Protein AF-A0A9N8LNL4-F1 (afdb_monomer_lite)

Sequence (140 aa):
MDSHIDLLDGLNDAIGAVGDPEGEQFDARKQKQREDVKTKPAPNETAKGLREMKTKLGTFAEQAIGNNTTVLAALLHPQLRVDAFEKVPGVAERCRKGMQNVSEIITNLELKATAATQPEQLGPTGTEVISPLSEARRNQ

Structure (mmCIF, N/CA/C/O backbone):
data_AF-A0A9N8LNL4-F1
#
_entry.id   AF-A0A9N8LNL4-F1
#
loop_
_atom_site.group_PDB
_atom_site.id
_atom_site.type_symbol
_atom_site.label_atom_id
_atom_site.label_alt_id
_atom_site.label_comp_id
_atom_site.label_asym_id
_atom_site.label_entity_id
_atom_site.label_seq_id
_atom_site.pdbx_PDB_ins_code
_atom_site.Cartn_x
_atom_site.Cartn_y
_atom_site.Cartn_z
_atom_site.occupancy
_atom_site.B_iso_or_equiv
_atom_site.auth_seq_id
_atom_site.auth_comp_id
_atom_site.auth_asym_id
_atom_site.auth_atom_id
_atom_site.pdbx_PDB_model_num
ATOM 1 N N . MET A 1 1 ? -10.433 -9.669 -1.378 1.00 46.09 1 MET A N 1
ATOM 2 C CA . MET A 1 1 ? -9.622 -8.569 -0.802 1.00 46.09 1 MET A CA 1
ATOM 3 C C . MET A 1 1 ? -8.397 -8.315 -1.691 1.00 46.09 1 MET A C 1
ATOM 5 O O . MET A 1 1 ? -7.432 -7.708 -1.247 1.00 46.09 1 MET A O 1
ATOM 9 N N . ASP A 1 2 ? -8.465 -8.742 -2.959 1.00 50.78 2 ASP A N 1
ATOM 10 C CA . ASP A 1 2 ? -7.290 -9.099 -3.768 1.00 50.78 2 ASP A CA 1
ATOM 11 C C . ASP A 1 2 ? -7.027 -8.116 -4.914 1.00 50.78 2 ASP A C 1
ATOM 13 O O . ASP A 1 2 ? -5.957 -8.115 -5.510 1.00 50.78 2 ASP A O 1
ATOM 17 N N . SER A 1 3 ? -7.948 -7.175 -5.145 1.00 60.19 3 SER A N 1
ATOM 18 C CA . SER A 1 3 ? -7.898 -6.248 -6.281 1.00 60.19 3 SER A CA 1
ATOM 19 C C . SER A 1 3 ? -6.667 -5.340 -6.311 1.00 60.19 3 SER A C 1
ATOM 21 O O . SER A 1 3 ? -6.315 -4.839 -7.370 1.00 60.19 3 SER A O 1
ATOM 23 N N . HIS A 1 4 ? -6.027 -5.078 -5.167 1.00 58.56 4 HIS A N 1
ATOM 24 C CA . HIS A 1 4 ? -4.819 -4.246 -5.102 1.00 58.56 4 HIS A CA 1
ATOM 25 C C . HIS A 1 4 ? -3.525 -5.047 -5.278 1.00 58.56 4 HIS A C 1
ATOM 27 O O . HIS A 1 4 ? -2.524 -4.471 -5.694 1.00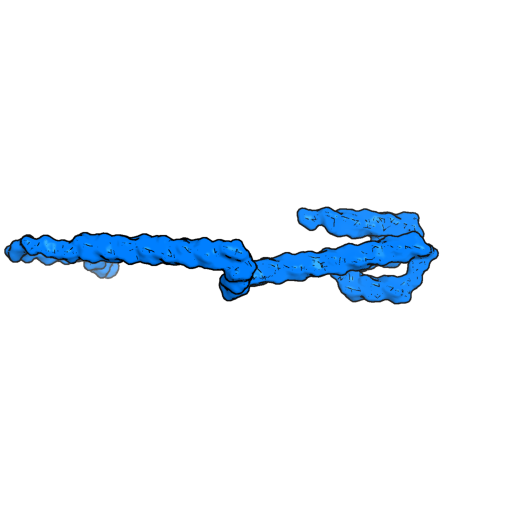 58.56 4 HIS A O 1
ATOM 33 N N . ILE A 1 5 ? -3.542 -6.346 -4.963 1.00 61.88 5 ILE A N 1
ATOM 34 C CA . ILE A 1 5 ? -2.387 -7.235 -5.139 1.00 61.88 5 ILE A CA 1
ATOM 35 C C . ILE A 1 5 ? -2.244 -7.551 -6.627 1.00 61.88 5 ILE A C 1
ATOM 37 O O . ILE A 1 5 ? -1.190 -7.286 -7.195 1.00 61.88 5 ILE A O 1
ATOM 41 N N . ASP A 1 6 ? -3.347 -7.934 -7.274 1.00 69.56 6 ASP A N 1
ATOM 42 C CA . ASP A 1 6 ? -3.385 -8.216 -8.713 1.00 69.56 6 ASP A CA 1
ATOM 43 C C . ASP A 1 6 ? -2.947 -7.002 -9.555 1.00 69.56 6 ASP A C 1
ATOM 45 O O . ASP A 1 6 ? -2.297 -7.137 -10.591 1.00 69.56 6 ASP A O 1
ATOM 49 N N . LEU A 1 7 ? -3.259 -5.785 -9.088 1.00 75.38 7 LEU A N 1
ATOM 50 C CA . LEU A 1 7 ? -2.875 -4.546 -9.768 1.00 75.38 7 LEU A CA 1
ATOM 51 C C . LEU A 1 7 ? -1.380 -4.224 -9.630 1.00 75.38 7 LEU A C 1
ATOM 53 O O . LEU A 1 7 ? -0.793 -3.638 -10.538 1.00 75.38 7 LEU A O 1
ATOM 57 N N . LEU A 1 8 ? -0.770 -4.564 -8.490 1.00 81.25 8 LEU A N 1
ATOM 58 C CA . LEU A 1 8 ? 0.669 -4.397 -8.281 1.00 81.25 8 LEU A CA 1
ATOM 59 C C . LEU A 1 8 ? 1.459 -5.421 -9.096 1.00 81.25 8 LEU A C 1
ATOM 61 O O . LEU A 1 8 ? 2.483 -5.060 -9.671 1.00 81.25 8 LEU A O 1
ATOM 65 N N . ASP A 1 9 ? 0.959 -6.650 -9.189 1.00 79.56 9 ASP A N 1
ATOM 66 C CA . ASP A 1 9 ? 1.589 -7.701 -9.984 1.00 79.56 9 ASP A CA 1
ATOM 67 C C . ASP A 1 9 ? 1.498 -7.388 -11.485 1.00 79.56 9 ASP A C 1
ATOM 69 O O . ASP A 1 9 ? 2.517 -7.415 -12.172 1.00 79.56 9 ASP A O 1
ATOM 73 N N . GLY A 1 10 ? 0.345 -6.916 -11.976 1.00 82.19 10 GLY A N 1
ATOM 74 C CA . GLY A 1 10 ? 0.221 -6.441 -13.361 1.00 82.19 10 GLY A CA 1
ATOM 75 C C . GLY A 1 10 ? 1.110 -5.231 -13.689 1.00 82.19 10 GLY A C 1
ATOM 76 O O . GLY A 1 10 ? 1.545 -5.062 -14.830 1.00 82.19 10 GLY A O 1
ATOM 77 N N . LEU A 1 11 ? 1.431 -4.392 -12.696 1.00 87.12 11 LEU A N 1
ATOM 78 C CA . LEU A 1 11 ? 2.409 -3.315 -12.869 1.00 87.12 11 LEU A CA 1
ATOM 79 C C . LEU A 1 11 ? 3.846 -3.835 -12.943 1.00 87.12 11 LEU A C 1
ATOM 81 O O . LEU A 1 11 ? 4.647 -3.212 -13.632 1.00 87.12 11 LEU A O 1
ATOM 85 N N . ASN A 1 12 ? 4.186 -4.949 -12.289 1.00 87.88 12 ASN A N 1
ATOM 86 C CA . ASN A 1 12 ? 5.512 -5.557 -12.433 1.00 87.88 12 ASN A CA 1
ATOM 87 C C . ASN A 1 12 ? 5.738 -5.975 -13.887 1.00 87.88 12 ASN A C 1
ATOM 89 O O . ASN A 1 12 ? 6.718 -5.545 -14.492 1.00 87.88 12 ASN A O 1
ATOM 93 N N . ASP A 1 13 ? 4.777 -6.697 -14.465 1.00 88.00 13 ASP A N 1
ATOM 94 C CA . ASP A 1 13 ? 4.840 -7.164 -15.852 1.00 88.00 13 ASP A CA 1
ATOM 95 C C . ASP A 1 13 ? 4.946 -5.991 -16.838 1.00 88.00 13 ASP A C 1
ATOM 97 O O . ASP A 1 13 ? 5.778 -5.995 -17.748 1.00 88.00 13 ASP A O 1
ATOM 101 N N . ALA A 1 14 ? 4.143 -4.940 -16.632 1.00 87.19 14 ALA A N 1
ATOM 102 C CA . ALA A 1 14 ? 4.180 -3.740 -17.465 1.00 87.19 14 ALA A CA 1
ATOM 103 C C . ALA A 1 14 ? 5.524 -2.997 -17.369 1.00 87.19 14 ALA A C 1
ATOM 105 O O . ALA A 1 14 ? 6.013 -2.479 -18.374 1.00 87.19 14 ALA A O 1
ATOM 106 N N . ILE A 1 15 ? 6.128 -2.941 -16.178 1.00 90.19 15 ILE A N 1
ATOM 107 C CA . ILE A 1 15 ? 7.429 -2.301 -15.959 1.00 90.19 15 ILE A CA 1
ATOM 108 C C . ILE A 1 15 ? 8.562 -3.132 -16.587 1.00 90.19 15 ILE A C 1
ATOM 110 O O . ILE A 1 15 ? 9.425 -2.578 -17.272 1.00 90.19 15 ILE A O 1
ATOM 114 N N . GLY A 1 16 ? 8.522 -4.458 -16.441 1.00 89.31 16 GLY A N 1
ATOM 115 C CA . GLY A 1 16 ? 9.460 -5.366 -17.105 1.00 89.31 16 GLY A CA 1
ATOM 116 C C . GLY A 1 16 ? 9.396 -5.235 -18.630 1.00 89.31 16 GLY A C 1
ATOM 117 O O . GLY A 1 16 ? 10.424 -5.097 -19.296 1.00 89.31 16 GLY A O 1
ATOM 118 N N . ALA A 1 17 ? 8.184 -5.149 -19.192 1.00 92.00 17 ALA A N 1
ATOM 119 C CA . ALA A 1 17 ? 7.960 -5.001 -20.631 1.00 92.00 17 ALA A CA 1
ATOM 120 C C . ALA A 1 17 ? 8.520 -3.694 -21.226 1.00 92.00 17 ALA A C 1
ATOM 122 O O . ALA A 1 17 ? 8.875 -3.664 -22.404 1.00 92.00 17 ALA A O 1
ATOM 123 N N . VAL A 1 18 ? 8.638 -2.621 -20.432 1.00 91.38 18 VAL A N 1
ATOM 124 C CA . VAL A 1 18 ? 9.259 -1.352 -20.868 1.00 91.38 18 VAL A CA 1
ATOM 125 C C . VAL A 1 18 ? 10.765 -1.282 -20.587 1.00 91.38 18 VAL A C 1
ATOM 127 O O . VAL A 1 18 ? 11.366 -0.211 -20.717 1.00 91.38 18 VAL A O 1
ATOM 130 N N . GLY A 1 19 ? 11.379 -2.417 -20.236 1.00 89.88 19 GLY A N 1
ATOM 131 C CA . GLY A 1 19 ? 12.824 -2.559 -20.080 1.00 89.88 19 GLY A CA 1
ATOM 132 C C . GLY A 1 19 ? 13.353 -2.038 -18.750 1.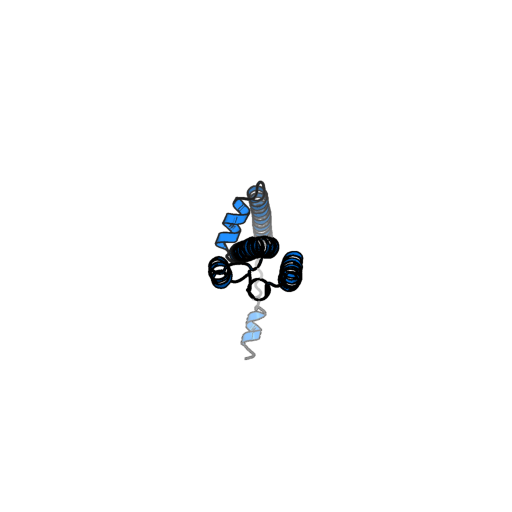00 89.88 19 GLY A C 1
ATOM 133 O O . GLY A 1 19 ? 14.467 -1.517 -18.706 1.00 89.88 19 GLY A O 1
ATOM 134 N N . ASP A 1 20 ? 12.571 -2.159 -17.676 1.00 90.69 20 ASP A N 1
ATOM 135 C CA . ASP A 1 20 ? 12.935 -1.671 -16.349 1.00 90.69 20 ASP A CA 1
ATOM 136 C C . ASP A 1 20 ? 12.963 -2.776 -15.266 1.00 90.69 20 ASP A C 1
ATOM 138 O O . ASP A 1 20 ? 12.069 -2.861 -14.421 1.00 90.69 20 ASP A O 1
ATOM 142 N N . PRO A 1 21 ? 14.029 -3.599 -15.218 1.00 89.38 21 PRO A N 1
ATOM 143 C CA . PRO A 1 21 ? 14.135 -4.702 -14.260 1.00 89.38 21 PRO A CA 1
ATOM 144 C C . PRO A 1 21 ? 14.148 -4.245 -12.796 1.00 89.38 21 PRO A C 1
ATOM 146 O O . PRO A 1 21 ? 13.645 -4.933 -11.913 1.00 89.38 21 PRO A O 1
ATOM 149 N N . GLU A 1 22 ? 14.719 -3.072 -12.510 1.00 87.38 22 GLU A N 1
ATOM 150 C CA . GLU A 1 22 ? 14.750 -2.543 -11.143 1.00 87.38 22 GLU A CA 1
ATOM 151 C C . GLU A 1 22 ? 13.364 -2.086 -10.679 1.00 87.38 22 GLU A C 1
ATOM 153 O O . GLU A 1 22 ? 12.999 -2.286 -9.519 1.00 87.38 22 GLU A O 1
ATOM 158 N N . GLY A 1 23 ? 12.590 -1.482 -11.585 1.00 86.44 23 GLY A N 1
ATOM 159 C CA . GLY A 1 23 ? 11.208 -1.088 -11.349 1.00 86.44 23 GLY A CA 1
ATOM 160 C C . GLY A 1 23 ? 10.263 -2.289 -11.220 1.00 86.44 23 GLY A C 1
ATOM 161 O O . GLY A 1 23 ? 9.328 -2.257 -10.422 1.00 86.44 23 GLY A O 1
ATOM 162 N N . GLU A 1 24 ? 10.515 -3.359 -11.968 1.00 90.31 24 GLU A N 1
ATOM 163 C CA . GLU A 1 24 ? 9.770 -4.619 -11.906 1.00 90.31 24 GLU A CA 1
ATOM 164 C C . GLU A 1 24 ? 9.977 -5.314 -10.554 1.00 90.31 24 GLU A C 1
ATOM 166 O O . GLU A 1 24 ? 9.014 -5.680 -9.882 1.00 90.31 24 GLU A O 1
ATOM 171 N N . GLN A 1 25 ? 11.230 -5.424 -10.109 1.00 87.69 25 GLN A N 1
ATOM 172 C CA . GLN A 1 25 ? 11.603 -6.275 -8.977 1.00 87.69 25 GLN A CA 1
ATOM 173 C C . GLN A 1 25 ? 11.373 -5.652 -7.598 1.00 87.69 25 GLN A C 1
ATOM 175 O O . GLN A 1 25 ? 11.319 -6.385 -6.608 1.00 87.69 25 GLN A O 1
ATOM 180 N N . PHE A 1 26 ? 11.260 -4.323 -7.484 1.00 88.81 26 PHE A N 1
ATOM 181 C CA . PHE A 1 26 ? 11.080 -3.724 -6.160 1.00 88.81 26 PHE A CA 1
ATOM 182 C C . PHE A 1 26 ? 9.676 -4.002 -5.604 1.00 88.81 26 PHE A C 1
ATOM 184 O O . PHE A 1 26 ? 8.660 -3.848 -6.279 1.00 88.81 26 PHE A O 1
ATOM 191 N N . ASP A 1 27 ? 9.605 -4.372 -4.334 1.00 86.75 27 ASP A N 1
ATOM 192 C CA . ASP A 1 27 ? 8.365 -4.611 -3.610 1.00 86.75 27 ASP A CA 1
ATOM 193 C C . ASP A 1 27 ? 7.796 -3.285 -3.100 1.00 86.75 27 ASP A C 1
ATOM 195 O O . ASP A 1 27 ? 8.251 -2.716 -2.102 1.00 86.75 27 ASP A O 1
ATOM 199 N N . ALA A 1 28 ? 6.754 -2.801 -3.774 1.00 84.62 28 ALA A N 1
ATOM 200 C CA . ALA A 1 28 ? 6.088 -1.554 -3.421 1.00 84.62 28 ALA A CA 1
ATOM 201 C C . ALA A 1 28 ? 5.415 -1.589 -2.041 1.00 84.62 28 ALA A C 1
ATOM 203 O O . ALA A 1 28 ? 5.095 -0.533 -1.497 1.00 84.62 28 ALA A O 1
ATOM 204 N N . ARG A 1 29 ? 5.219 -2.762 -1.428 1.00 80.19 29 ARG A N 1
ATOM 205 C CA . ARG A 1 29 ? 4.679 -2.864 -0.063 1.00 80.19 29 ARG A CA 1
ATOM 206 C C . ARG A 1 29 ? 5.716 -2.509 1.000 1.00 80.19 29 ARG A C 1
ATOM 208 O O . ARG A 1 29 ? 5.346 -2.183 2.122 1.00 80.19 29 ARG A O 1
ATOM 215 N N . LYS A 1 30 ? 7.007 -2.528 0.660 1.00 85.50 30 LYS A N 1
ATOM 216 C CA . LYS A 1 30 ? 8.096 -2.225 1.593 1.00 85.50 30 LYS A CA 1
ATOM 217 C C . LYS A 1 30 ? 8.542 -0.779 1.436 1.00 85.50 30 LYS A C 1
ATOM 219 O O . LYS A 1 30 ? 9.113 -0.413 0.411 1.00 85.50 30 LYS A O 1
ATOM 224 N N . GLN A 1 31 ? 8.362 0.024 2.487 1.00 84.81 31 GLN A N 1
ATOM 225 C CA . GLN A 1 31 ? 8.773 1.432 2.497 1.00 84.81 31 GLN A CA 1
ATOM 226 C C . GLN A 1 31 ? 10.219 1.632 2.045 1.00 84.81 31 GLN A C 1
ATOM 228 O O . GLN A 1 31 ? 10.467 2.433 1.149 1.00 84.81 31 GLN A O 1
ATOM 233 N N . LYS A 1 32 ? 11.148 0.849 2.599 1.00 87.38 32 LYS A N 1
ATOM 234 C CA . LYS A 1 32 ? 12.568 0.940 2.255 1.00 87.38 32 LYS A CA 1
ATOM 235 C C . LYS A 1 32 ? 12.821 0.751 0.755 1.00 87.38 32 LYS A C 1
ATOM 237 O O . LYS A 1 32 ? 13.521 1.548 0.152 1.00 87.38 32 LYS A O 1
ATOM 242 N N . GLN A 1 33 ? 12.179 -0.233 0.124 1.00 87.62 33 GLN A N 1
ATOM 243 C CA . GLN A 1 33 ? 12.371 -0.482 -1.309 1.00 87.62 33 GLN A CA 1
ATOM 244 C C . GLN A 1 33 ? 11.752 0.616 -2.188 1.00 87.62 33 GLN A C 1
ATOM 246 O O . GLN A 1 33 ? 12.307 0.948 -3.233 1.00 87.62 33 GLN A O 1
ATOM 251 N N . ARG A 1 34 ? 10.642 1.231 -1.749 1.00 88.25 34 ARG A N 1
ATOM 252 C CA . ARG A 1 34 ? 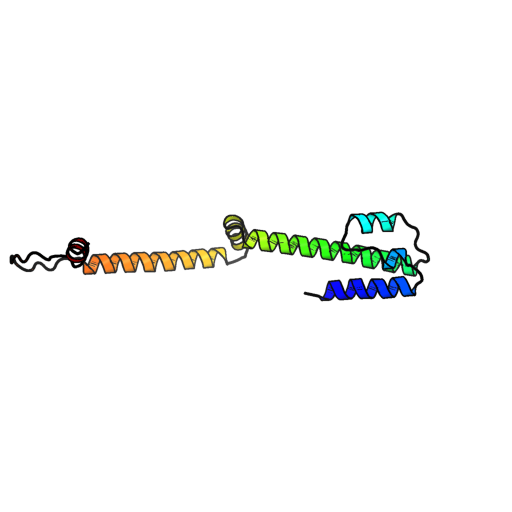10.080 2.422 -2.409 1.00 88.25 34 ARG A CA 1
ATOM 253 C C . ARG A 1 34 ? 11.009 3.634 -2.320 1.00 88.25 34 ARG A C 1
ATOM 255 O O . ARG A 1 34 ? 11.019 4.457 -3.229 1.00 88.25 34 ARG A O 1
ATOM 262 N N . GLU A 1 35 ? 11.732 3.792 -1.219 1.00 87.88 35 GLU A N 1
ATOM 263 C CA . GLU A 1 35 ? 12.716 4.868 -1.060 1.00 87.88 35 GLU A CA 1
ATOM 264 C C . GLU A 1 35 ? 13.962 4.594 -1.902 1.00 87.88 35 GLU A C 1
ATOM 266 O O . GLU A 1 35 ? 14.388 5.469 -2.653 1.00 87.88 35 GLU A O 1
ATOM 271 N N . ASP A 1 36 ? 14.462 3.358 -1.875 1.00 87.06 36 ASP A N 1
ATOM 272 C CA . ASP A 1 36 ? 15.629 2.936 -2.646 1.00 87.06 36 ASP A CA 1
ATOM 273 C C . ASP A 1 36 ? 15.404 3.143 -4.157 1.00 87.06 36 ASP A C 1
ATOM 275 O O . ASP A 1 36 ? 16.248 3.736 -4.831 1.00 87.06 36 ASP A O 1
ATOM 279 N N . VAL A 1 37 ? 14.245 2.741 -4.703 1.00 86.00 37 VAL A N 1
ATOM 280 C CA . VAL A 1 37 ? 13.967 2.854 -6.150 1.00 86.00 37 VAL A CA 1
ATOM 281 C C . VAL A 1 37 ? 13.832 4.303 -6.635 1.00 86.00 37 VAL A C 1
ATOM 283 O O . VAL A 1 37 ? 14.151 4.589 -7.787 1.00 86.00 37 VAL A O 1
ATOM 286 N N . LYS A 1 38 ? 13.420 5.244 -5.771 1.00 83.25 38 LYS A N 1
ATOM 287 C CA . LYS A 1 38 ? 13.344 6.679 -6.116 1.00 83.25 38 LYS A CA 1
ATOM 288 C C . LYS A 1 38 ? 14.715 7.299 -6.362 1.00 83.25 38 LYS A C 1
ATOM 290 O O . LYS A 1 38 ? 14.807 8.301 -7.064 1.00 83.25 38 LYS A O 1
ATOM 295 N N . THR A 1 39 ? 15.764 6.733 -5.769 1.00 86.44 39 THR A N 1
ATOM 296 C CA . THR A 1 39 ? 17.138 7.220 -5.955 1.00 86.44 39 THR A CA 1
ATOM 297 C C . THR A 1 39 ? 17.755 6.740 -7.267 1.00 86.44 39 THR A C 1
ATOM 299 O O . THR A 1 39 ? 18.774 7.276 -7.701 1.00 86.44 39 THR A O 1
ATOM 302 N N . LYS A 1 40 ? 17.133 5.751 -7.919 1.00 87.12 40 LYS A N 1
ATOM 303 C CA . LYS A 1 40 ? 17.638 5.150 -9.147 1.00 87.12 40 LYS A CA 1
ATOM 304 C C . LYS A 1 40 ? 16.990 5.782 -10.379 1.00 87.12 40 LYS A C 1
ATOM 306 O O . LYS A 1 40 ? 15.762 5.898 -10.426 1.00 87.12 40 LYS A O 1
ATOM 311 N N . PRO A 1 41 ? 17.772 6.147 -11.408 1.00 86.44 41 PRO A N 1
ATOM 312 C CA . PRO A 1 41 ? 17.209 6.642 -12.656 1.00 86.44 41 PRO A CA 1
ATOM 313 C C . PRO A 1 41 ? 16.350 5.556 -13.320 1.00 86.44 41 PRO A C 1
ATOM 315 O O . PRO A 1 41 ? 16.663 4.366 -13.257 1.00 86.44 41 PRO A O 1
ATOM 318 N N . ALA A 1 42 ? 15.237 5.963 -13.926 1.00 90.19 42 ALA A N 1
ATOM 319 C CA . ALA A 1 42 ? 14.422 5.081 -14.753 1.00 90.19 42 ALA A CA 1
ATOM 320 C C . ALA A 1 42 ? 14.974 5.062 -16.190 1.00 90.19 42 ALA A C 1
ATOM 322 O O . ALA A 1 42 ? 15.483 6.087 -16.651 1.00 90.19 42 ALA A O 1
ATOM 323 N N . PRO A 1 43 ? 14.860 3.939 -16.917 1.00 90.19 43 PRO A N 1
ATOM 324 C CA . PRO A 1 43 ? 15.403 3.821 -18.273 1.00 90.19 43 PRO A CA 1
ATOM 325 C C . PRO A 1 43 ? 14.661 4.685 -19.305 1.00 90.19 43 PRO A C 1
ATOM 327 O O . PRO A 1 43 ? 15.222 5.014 -20.347 1.00 90.19 43 PRO A O 1
ATOM 330 N N . ASN A 1 44 ? 13.405 5.054 -19.039 1.00 91.56 44 ASN A N 1
ATOM 331 C CA . ASN A 1 44 ? 12.603 5.947 -19.873 1.00 91.56 44 ASN A CA 1
ATOM 332 C C . ASN A 1 44 ? 11.459 6.588 -19.056 1.00 91.56 44 ASN A C 1
ATOM 334 O O . ASN A 1 44 ? 11.172 6.172 -17.931 1.00 91.56 44 ASN A O 1
ATOM 338 N N . GLU A 1 45 ? 10.795 7.603 -19.621 1.00 90.44 45 GLU A N 1
ATOM 339 C CA . GLU A 1 45 ? 9.694 8.315 -18.946 1.00 90.44 45 GLU A CA 1
ATOM 340 C C . GLU A 1 45 ? 8.472 7.416 -18.688 1.00 90.44 45 GLU A C 1
ATOM 342 O O . GLU A 1 45 ? 7.792 7.579 -17.676 1.00 90.44 45 GLU A O 1
ATOM 347 N N . THR A 1 46 ? 8.217 6.419 -19.542 1.00 87.12 46 THR A N 1
ATOM 348 C CA . THR A 1 46 ? 7.131 5.448 -19.329 1.00 87.12 46 THR A CA 1
ATOM 349 C C . THR A 1 46 ? 7.405 4.582 -18.098 1.00 87.12 46 THR A C 1
ATOM 351 O O . THR A 1 46 ? 6.553 4.465 -17.220 1.00 87.12 46 THR A O 1
ATOM 354 N N . ALA A 1 47 ? 8.618 4.038 -17.985 1.00 89.25 47 ALA A N 1
ATOM 355 C CA . ALA A 1 47 ? 9.089 3.273 -16.837 1.00 89.25 47 ALA A CA 1
ATOM 356 C C . ALA A 1 47 ? 9.042 4.112 -15.556 1.00 89.25 47 ALA A C 1
ATOM 358 O O . ALA A 1 47 ? 8.555 3.651 -14.527 1.00 89.25 47 ALA A O 1
ATOM 359 N N . LYS A 1 48 ? 9.446 5.385 -15.628 1.00 90.38 48 LYS A N 1
ATOM 360 C CA . LYS A 1 48 ? 9.326 6.332 -14.514 1.00 90.38 48 LYS A CA 1
ATOM 361 C C . LYS A 1 48 ? 7.874 6.501 -14.056 1.00 90.38 48 LYS A C 1
ATOM 363 O O . LYS A 1 48 ? 7.594 6.359 -12.867 1.00 90.38 48 LYS A O 1
ATOM 368 N N . GLY A 1 49 ? 6.946 6.737 -14.986 1.00 87.25 49 GLY A N 1
ATOM 369 C CA . GLY A 1 49 ? 5.520 6.864 -14.677 1.00 87.25 49 GLY A CA 1
ATOM 370 C C . GLY A 1 49 ? 4.932 5.595 -14.051 1.00 87.25 49 GLY A C 1
ATOM 371 O O . GLY A 1 49 ? 4.187 5.670 -13.072 1.00 87.25 49 GLY A O 1
ATOM 372 N N . LEU A 1 50 ? 5.311 4.419 -14.558 1.00 89.00 50 LEU A N 1
ATOM 373 C CA . LEU A 1 50 ? 4.883 3.131 -14.008 1.00 89.00 50 LEU A CA 1
ATOM 374 C C . LEU A 1 50 ? 5.477 2.866 -12.612 1.00 89.00 50 LEU A C 1
ATOM 376 O O . LEU A 1 50 ? 4.738 2.459 -11.712 1.00 89.00 50 LEU A O 1
ATOM 380 N N . ARG A 1 51 ? 6.761 3.183 -12.378 1.00 89.44 51 ARG A N 1
ATOM 381 C CA . ARG A 1 51 ? 7.387 3.142 -11.041 1.00 89.44 51 ARG A CA 1
ATOM 382 C C . ARG A 1 51 ? 6.651 4.045 -10.051 1.00 89.44 51 ARG A C 1
ATOM 384 O O . ARG A 1 51 ? 6.407 3.638 -8.914 1.00 89.44 51 ARG A O 1
ATOM 391 N N . GLU A 1 52 ? 6.277 5.257 -10.458 1.00 89.31 52 GLU A N 1
ATOM 392 C CA . GLU A 1 52 ? 5.525 6.193 -9.614 1.00 89.31 52 GLU A CA 1
ATOM 393 C C . GLU A 1 52 ? 4.126 5.667 -9.270 1.00 89.31 52 GLU A C 1
ATOM 395 O O . GLU A 1 52 ? 3.712 5.742 -8.110 1.00 89.31 52 GLU A O 1
ATOM 400 N N . MET A 1 53 ? 3.410 5.104 -10.248 1.00 86.88 53 MET A N 1
ATOM 401 C CA . MET A 1 53 ? 2.102 4.478 -10.030 1.00 86.88 53 MET A CA 1
ATOM 402 C C . MET A 1 53 ? 2.200 3.302 -9.055 1.00 86.88 53 MET A C 1
ATOM 404 O O . MET A 1 53 ? 1.484 3.274 -8.051 1.00 86.88 53 MET A O 1
ATOM 408 N N . LYS A 1 54 ? 3.147 2.389 -9.289 1.00 87.88 54 LYS A N 1
ATOM 409 C CA . LYS A 1 54 ? 3.427 1.244 -8.415 1.00 87.88 54 LYS A CA 1
ATOM 410 C C . LYS A 1 54 ? 3.786 1.690 -6.993 1.00 87.88 54 LYS A C 1
ATOM 412 O O . LYS A 1 54 ? 3.246 1.167 -6.020 1.00 87.88 54 LYS A O 1
ATOM 417 N N . THR A 1 55 ? 4.619 2.721 -6.855 1.00 88.19 55 THR A N 1
ATOM 418 C CA . THR A 1 55 ? 4.999 3.304 -5.557 1.00 88.19 55 THR A CA 1
ATOM 419 C C . THR A 1 55 ? 3.791 3.872 -4.805 1.00 88.19 55 THR A C 1
ATOM 421 O O . THR A 1 55 ? 3.628 3.583 -3.618 1.00 88.19 55 THR A O 1
ATOM 424 N N . LYS A 1 56 ? 2.930 4.653 -5.476 1.00 85.88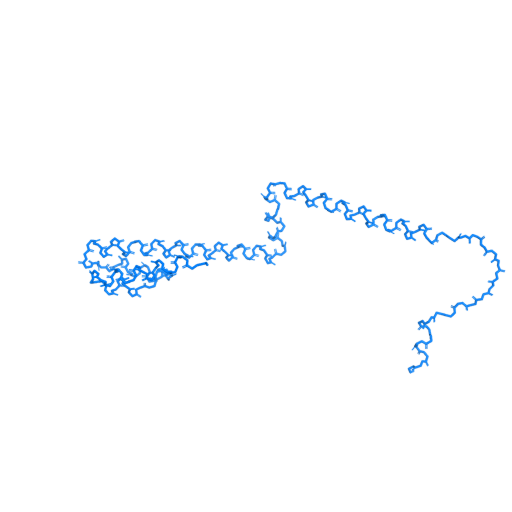 56 LYS A N 1
ATOM 425 C CA . LYS A 1 56 ? 1.719 5.239 -4.871 1.00 85.88 56 LYS A CA 1
ATOM 426 C C . LYS A 1 56 ? 0.740 4.161 -4.408 1.00 85.88 56 LYS A C 1
ATOM 428 O O . LYS A 1 56 ? 0.241 4.232 -3.288 1.00 85.88 56 LYS A O 1
ATOM 433 N N . LEU A 1 57 ? 0.505 3.144 -5.236 1.00 83.25 57 LEU A N 1
ATOM 434 C CA . LEU A 1 57 ? -0.354 2.010 -4.883 1.00 83.25 57 LEU A CA 1
ATOM 435 C C . LEU A 1 57 ? 0.190 1.226 -3.686 1.00 83.25 57 LEU A C 1
ATOM 437 O O . LEU A 1 57 ? -0.575 0.879 -2.790 1.00 83.25 57 LEU A O 1
ATOM 441 N N . GLY A 1 58 ? 1.508 1.028 -3.617 1.00 82.69 58 GLY A N 1
ATOM 442 C CA . GLY A 1 58 ? 2.163 0.431 -2.455 1.00 82.69 58 GLY A CA 1
ATOM 443 C C . GLY A 1 58 ? 1.928 1.208 -1.153 1.00 82.69 58 GLY A C 1
ATOM 444 O O . GLY A 1 58 ? 1.659 0.604 -0.117 1.00 82.69 58 GLY A O 1
ATOM 445 N N . THR A 1 59 ? 1.954 2.545 -1.201 1.00 83.25 59 THR A N 1
ATOM 446 C CA . THR A 1 59 ? 1.615 3.400 -0.048 1.00 83.25 59 THR A CA 1
ATOM 447 C C . THR A 1 59 ? 0.150 3.265 0.366 1.00 83.25 59 THR A C 1
ATOM 449 O O . THR A 1 59 ? -0.133 3.152 1.558 1.00 83.25 59 THR A O 1
ATOM 452 N N . PHE A 1 60 ? -0.784 3.232 -0.590 1.00 78.56 60 PHE A N 1
ATOM 453 C CA . PHE A 1 60 ? -2.200 3.018 -0.276 1.00 78.56 60 PHE A CA 1
ATOM 454 C C . PHE A 1 60 ? -2.456 1.637 0.332 1.00 78.56 60 PHE A C 1
ATOM 456 O O . PHE A 1 60 ? -3.225 1.529 1.285 1.00 78.56 60 PHE A O 1
ATOM 463 N N . ALA A 1 61 ? -1.788 0.593 -0.165 1.00 71.81 61 ALA A N 1
ATOM 464 C CA . ALA A 1 61 ? -1.899 -0.754 0.386 1.00 71.81 61 ALA A CA 1
ATOM 465 C C . ALA A 1 61 ? -1.413 -0.813 1.846 1.00 71.81 61 ALA A C 1
ATOM 467 O O . ALA A 1 61 ? -2.088 -1.385 2.698 1.00 71.81 61 ALA A O 1
ATOM 468 N N . GLU A 1 62 ? -0.285 -0.173 2.159 1.00 77.25 62 GLU A N 1
ATOM 469 C CA . GLU A 1 62 ? 0.237 -0.091 3.528 1.00 77.25 62 GLU A CA 1
ATOM 470 C C . GLU A 1 62 ? -0.702 0.680 4.467 1.00 77.25 62 GLU A C 1
ATOM 472 O O . GLU A 1 62 ? -0.999 0.212 5.566 1.00 77.25 62 GLU A O 1
ATOM 477 N N . GLN A 1 63 ? -1.245 1.815 4.016 1.00 77.00 63 GLN A N 1
ATOM 478 C CA . GLN A 1 63 ? -2.244 2.572 4.777 1.00 77.00 63 GLN A CA 1
ATOM 479 C C . GLN A 1 63 ? -3.529 1.766 5.004 1.00 77.00 63 GLN A C 1
ATOM 481 O O . GLN A 1 63 ? -4.081 1.791 6.101 1.00 77.00 63 GLN A O 1
ATOM 486 N N . ALA A 1 64 ? -3.996 1.019 4.001 1.00 69.38 64 ALA A N 1
ATOM 487 C CA . ALA A 1 64 ? -5.169 0.159 4.125 1.00 69.38 64 ALA A CA 1
ATOM 488 C C . ALA A 1 64 ? -4.942 -0.987 5.127 1.00 69.38 64 ALA A C 1
ATOM 490 O O . ALA A 1 64 ? -5.820 -1.268 5.943 1.00 69.38 64 ALA A O 1
ATOM 491 N N . ILE A 1 65 ? -3.756 -1.609 5.122 1.00 70.56 65 ILE A N 1
ATOM 492 C CA . ILE A 1 65 ? -3.363 -2.619 6.120 1.00 70.56 65 ILE A CA 1
ATOM 493 C C . ILE A 1 65 ? -3.311 -1.997 7.518 1.00 70.56 65 ILE A C 1
ATOM 495 O O . ILE A 1 65 ? -3.846 -2.582 8.461 1.00 70.56 65 ILE A O 1
ATOM 499 N N . GLY A 1 66 ? -2.716 -0.809 7.654 1.00 68.44 66 GLY A N 1
ATOM 500 C CA . GLY A 1 66 ? -2.680 -0.060 8.909 1.00 68.44 66 GLY A CA 1
ATOM 501 C C . GLY A 1 66 ? -4.085 0.217 9.439 1.00 68.44 66 GLY A C 1
ATOM 502 O O . GLY A 1 66 ? -4.399 -0.155 10.564 1.00 68.44 66 GLY A O 1
ATOM 503 N N . ASN A 1 67 ? -4.968 0.753 8.596 1.00 66.25 67 ASN A N 1
ATOM 504 C CA . ASN A 1 67 ? -6.358 1.031 8.951 1.00 66.25 67 ASN A CA 1
ATOM 505 C C . ASN A 1 67 ? -7.118 -0.238 9.352 1.00 66.25 67 ASN A C 1
ATOM 507 O O . ASN A 1 67 ? -7.804 -0.236 10.371 1.00 66.25 67 ASN A O 1
ATOM 511 N N . ASN A 1 68 ? -6.961 -1.341 8.615 1.00 62.56 68 ASN A N 1
ATOM 512 C CA . ASN A 1 68 ? -7.566 -2.623 8.982 1.00 62.56 68 ASN A CA 1
ATOM 513 C C . ASN A 1 68 ? -7.023 -3.146 10.313 1.00 62.56 68 ASN A C 1
ATOM 515 O O . ASN A 1 68 ? -7.791 -3.642 11.130 1.00 62.56 68 ASN A O 1
ATOM 519 N N . THR A 1 69 ? -5.723 -2.998 10.565 1.00 65.31 69 THR A N 1
ATOM 520 C CA . THR A 1 69 ? -5.092 -3.389 11.831 1.00 65.31 69 THR A CA 1
ATOM 521 C C . THR A 1 69 ? -5.611 -2.534 12.983 1.00 65.31 69 THR A C 1
ATOM 523 O O . THR A 1 69 ? -5.928 -3.068 14.040 1.00 65.31 69 THR A O 1
ATOM 526 N N . THR A 1 70 ? -5.776 -1.225 12.785 1.00 61.47 70 THR A N 1
ATOM 527 C CA . THR A 1 70 ? -6.370 -0.314 13.771 1.00 61.47 70 THR A CA 1
ATOM 528 C C . THR A 1 70 ? -7.836 -0.642 14.031 1.00 61.47 70 THR A C 1
ATOM 530 O O . THR A 1 70 ? -8.247 -0.673 15.186 1.00 61.47 70 THR A O 1
ATOM 533 N N . VAL A 1 71 ? -8.623 -0.935 12.993 1.00 60.69 71 VAL A N 1
ATOM 534 C CA . VAL A 1 71 ? -10.023 -1.362 13.133 1.00 60.69 71 VAL A CA 1
ATOM 535 C C . VAL A 1 71 ? -10.102 -2.693 13.877 1.00 60.69 71 VAL A C 1
ATOM 537 O O . VAL A 1 71 ? -10.875 -2.812 14.820 1.00 60.69 71 VAL A O 1
ATOM 540 N N . LEU A 1 72 ? -9.269 -3.675 13.530 1.00 60.38 72 LEU A N 1
ATOM 541 C CA . LEU A 1 72 ? -9.196 -4.953 14.239 1.00 60.38 72 LEU A CA 1
ATOM 542 C C . LEU A 1 72 ? -8.758 -4.767 15.696 1.00 60.38 72 LEU A C 1
ATOM 544 O O . LEU A 1 72 ? -9.377 -5.334 16.589 1.00 60.38 72 LEU A O 1
ATOM 548 N N . ALA A 1 73 ? -7.755 -3.931 15.966 1.00 57.66 73 ALA A N 1
ATOM 549 C CA . ALA A 1 73 ? -7.320 -3.606 17.322 1.00 57.66 73 ALA A CA 1
ATOM 550 C C . ALA A 1 73 ? -8.431 -2.907 18.123 1.00 57.66 73 ALA A C 1
ATOM 552 O O . ALA A 1 73 ? -8.673 -3.260 19.279 1.00 57.66 73 ALA A O 1
ATOM 553 N N . ALA A 1 74 ? -9.160 -1.979 17.499 1.00 56.69 74 ALA A N 1
ATOM 554 C CA . ALA A 1 74 ? -10.313 -1.320 18.101 1.00 56.69 74 ALA A CA 1
ATOM 555 C C . ALA A 1 74 ? -11.465 -2.299 18.368 1.00 56.69 74 ALA A C 1
ATOM 557 O O . ALA A 1 74 ? -12.128 -2.191 19.393 1.00 56.69 74 ALA A O 1
ATOM 558 N N . LEU A 1 75 ? -11.674 -3.288 17.494 1.00 56.50 75 LEU A N 1
ATOM 559 C CA . LEU A 1 75 ? -12.681 -4.337 17.657 1.00 56.50 75 LEU A CA 1
ATOM 560 C C . LEU A 1 75 ? -12.276 -5.422 18.661 1.00 56.50 75 LEU A C 1
ATOM 562 O O . LEU A 1 75 ? -13.155 -6.089 19.202 1.00 56.50 75 LEU A O 1
ATOM 566 N N . LEU A 1 76 ? -10.986 -5.627 18.926 1.00 60.22 76 LEU A N 1
ATOM 567 C CA . LEU A 1 76 ? -10.491 -6.639 19.865 1.00 60.22 76 LEU A CA 1
ATOM 568 C C . LEU A 1 76 ? -10.311 -6.085 21.285 1.00 60.22 76 LEU A C 1
ATOM 570 O O . LEU A 1 76 ? -10.497 -6.828 22.249 1.00 60.22 76 LEU A O 1
ATOM 574 N N . HIS A 1 77 ? -10.021 -4.789 21.435 1.00 59.94 77 HIS A N 1
ATOM 575 C CA . HIS A 1 77 ? -9.839 -4.166 22.744 1.00 59.94 77 HIS A CA 1
ATOM 576 C C . HIS A 1 77 ? -11.181 -3.683 23.339 1.00 59.94 77 HIS A C 1
ATOM 578 O O . HIS A 1 77 ? -11.833 -2.821 22.745 1.00 59.94 77 HIS A O 1
ATOM 584 N N . PRO A 1 78 ? -11.604 -4.170 24.527 1.00 57.12 78 PRO A N 1
ATOM 585 C CA . PRO A 1 78 ? -12.899 -3.833 25.129 1.00 57.12 78 PRO A CA 1
ATOM 586 C C . PRO A 1 78 ? -13.168 -2.330 25.244 1.00 57.12 78 PRO A C 1
ATOM 588 O O . PRO A 1 78 ? -14.268 -1.895 24.927 1.00 57.12 78 PRO A O 1
ATOM 591 N N . GLN A 1 79 ? -12.157 -1.544 25.622 1.00 58.06 79 GLN A N 1
ATOM 592 C CA . GLN A 1 79 ? -12.299 -0.097 25.791 1.00 58.06 79 GLN A CA 1
ATOM 593 C C . GLN A 1 79 ? -12.440 0.646 24.453 1.00 58.06 79 GLN A C 1
ATOM 595 O O . GLN A 1 79 ? -13.286 1.519 24.314 1.00 58.06 79 GLN A O 1
ATOM 600 N N . LEU A 1 80 ? -11.667 0.247 23.435 1.00 56.91 80 LEU A N 1
ATOM 601 C CA . LEU A 1 80 ? -11.695 0.905 22.124 1.00 56.91 80 LEU A CA 1
ATOM 602 C C . LEU A 1 80 ? -12.974 0.567 21.353 1.00 56.91 80 LEU A C 1
ATOM 604 O O . LEU A 1 80 ? -13.437 1.385 20.562 1.00 56.91 80 LEU A O 1
ATOM 608 N N . ARG A 1 81 ? -13.573 -0.604 21.614 1.00 57.62 81 ARG A N 1
ATOM 609 C CA . ARG A 1 81 ? -14.909 -0.951 21.116 1.00 57.62 81 ARG A CA 1
ATOM 610 C C . ARG A 1 81 ? -15.949 0.048 21.604 1.00 57.62 81 ARG A C 1
ATOM 612 O O . ARG A 1 81 ? -16.710 0.555 20.788 1.00 57.62 81 ARG A O 1
ATOM 619 N N . VAL A 1 82 ? -15.979 0.327 22.908 1.00 59.25 82 VAL A N 1
ATOM 620 C CA . VAL A 1 82 ? -16.942 1.266 23.507 1.00 59.25 82 VAL A CA 1
ATOM 621 C C . VAL A 1 82 ? -16.771 2.654 22.888 1.00 59.25 82 VAL A C 1
ATOM 623 O O . VAL A 1 82 ? -17.726 3.178 22.317 1.00 59.25 82 VAL A O 1
ATOM 626 N N . ASP A 1 83 ? -15.542 3.169 22.853 1.00 61.25 83 ASP A N 1
ATOM 627 C CA . ASP A 1 83 ? -15.240 4.490 22.287 1.00 61.25 83 ASP A CA 1
ATOM 628 C C . ASP A 1 83 ? -15.563 4.588 20.780 1.00 61.25 83 ASP A C 1
ATOM 630 O O . ASP A 1 83 ? -15.957 5.644 20.277 1.00 61.25 83 ASP A O 1
ATOM 634 N N . ALA A 1 84 ? -15.387 3.496 20.027 1.00 61.25 84 ALA A N 1
ATOM 635 C CA . ALA A 1 84 ? -15.718 3.439 18.605 1.00 61.25 84 ALA A CA 1
ATOM 636 C C . ALA A 1 84 ? -17.235 3.408 18.367 1.00 61.25 84 ALA A C 1
ATOM 638 O O . ALA A 1 84 ? -17.723 4.100 17.473 1.00 61.25 84 ALA A O 1
ATOM 639 N N . PHE A 1 85 ? -17.990 2.649 19.168 1.00 61.22 85 PHE A N 1
ATOM 640 C CA . PHE A 1 85 ? -19.449 2.572 19.060 1.00 61.22 85 PHE A CA 1
ATOM 641 C C . PHE A 1 85 ? -20.148 3.851 19.535 1.00 61.22 85 PHE A C 1
ATOM 643 O O . PHE A 1 85 ? -21.183 4.213 18.975 1.00 61.22 85 PHE A O 1
ATOM 650 N N . GLU A 1 86 ? -19.576 4.578 20.497 1.00 61.00 86 GLU A N 1
ATOM 651 C CA . GLU A 1 86 ? -20.096 5.880 20.938 1.00 61.00 86 GLU A CA 1
ATOM 652 C C . GLU A 1 86 ? -20.036 6.955 19.846 1.00 61.00 86 GLU A C 1
ATOM 654 O O . GLU A 1 86 ? -20.903 7.828 19.784 1.00 61.00 86 GLU A O 1
ATOM 659 N N . LYS A 1 87 ? -19.058 6.871 18.936 1.00 65.94 87 LYS A N 1
ATOM 660 C CA . LYS A 1 87 ? -18.910 7.807 17.810 1.00 65.94 87 LYS A CA 1
ATOM 661 C C . LYS A 1 87 ? -19.866 7.529 16.649 1.00 65.94 87 LYS A C 1
ATOM 663 O O . LYS A 1 87 ? -19.976 8.367 15.755 1.00 65.94 87 LYS A O 1
ATOM 668 N N . VAL A 1 88 ? -20.558 6.385 16.634 1.00 64.56 88 VAL A N 1
ATOM 669 C CA . VAL A 1 88 ? -21.522 6.057 15.576 1.00 64.56 88 VAL A CA 1
ATOM 670 C C . VAL A 1 88 ? -22.882 6.690 15.905 1.00 64.56 88 VAL A C 1
ATOM 672 O O . VAL A 1 88 ? -23.498 6.332 16.917 1.00 64.56 88 VAL A O 1
ATOM 675 N N . PRO A 1 89 ? -23.404 7.598 15.054 1.00 59.72 89 PRO A N 1
ATOM 676 C CA . PRO A 1 89 ? -24.669 8.277 15.308 1.00 59.72 89 PRO A CA 1
ATOM 677 C C . PRO A 1 89 ? -25.812 7.286 15.551 1.00 59.72 89 PRO A C 1
ATOM 679 O O . PRO A 1 89 ? -26.093 6.411 14.733 1.00 59.72 89 PRO A O 1
ATOM 682 N N . GLY A 1 90 ? -26.480 7.416 16.698 1.00 63.97 90 GLY A N 1
ATOM 683 C CA . GLY A 1 90 ? -27.624 6.582 17.073 1.00 63.97 90 GLY A CA 1
ATOM 684 C C . GLY A 1 90 ? -27.287 5.203 17.654 1.00 63.97 90 GLY A C 1
ATOM 685 O O . GLY A 1 90 ? -28.201 4.542 18.147 1.00 63.97 90 GLY A O 1
ATOM 686 N N . VAL A 1 91 ? -26.022 4.763 17.667 1.00 66.88 91 VAL A N 1
ATOM 687 C CA . VAL A 1 91 ? -25.634 3.502 18.330 1.00 66.88 91 VAL A CA 1
ATOM 688 C C . VAL A 1 91 ? -25.643 3.657 19.845 1.00 66.88 91 VAL A C 1
ATOM 690 O O . VAL A 1 91 ? -26.244 2.827 20.520 1.00 66.88 91 VAL A O 1
ATOM 693 N N . ALA A 1 92 ? -25.097 4.754 20.376 1.00 64.62 92 ALA A N 1
ATOM 694 C CA . ALA A 1 92 ? -25.137 5.044 21.812 1.00 64.62 92 ALA A CA 1
ATOM 695 C C . ALA A 1 92 ? -26.574 5.026 22.374 1.00 64.62 92 ALA A C 1
ATOM 697 O O . ALA A 1 92 ? -26.834 4.455 23.432 1.00 64.62 92 ALA A O 1
ATOM 698 N N . GLU A 1 93 ? -27.534 5.578 21.625 1.00 69.19 93 GLU A N 1
ATOM 699 C CA . GLU A 1 93 ? -28.951 5.599 22.004 1.00 69.19 93 GLU A CA 1
ATOM 700 C C . GLU A 1 93 ? -29.586 4.198 21.975 1.00 69.19 93 GLU A C 1
ATOM 702 O O . GLU A 1 93 ? -30.343 3.833 22.874 1.00 69.19 93 GLU A O 1
ATOM 707 N N . ARG A 1 94 ? -29.243 3.370 20.979 1.00 68.44 94 ARG A N 1
ATOM 708 C CA . ARG A 1 94 ? -29.699 1.970 20.902 1.00 68.44 94 ARG A CA 1
ATOM 709 C C . ARG A 1 94 ? -29.096 1.113 22.013 1.00 68.44 94 ARG A C 1
ATOM 711 O O . ARG A 1 94 ? -29.817 0.315 22.604 1.00 68.44 94 ARG A O 1
ATOM 718 N N . CYS A 1 95 ? -27.816 1.302 22.330 1.00 64.69 95 CYS A N 1
ATOM 719 C CA . CYS A 1 95 ? -27.154 0.635 23.449 1.00 64.69 95 CYS A CA 1
ATOM 720 C C . CYS A 1 95 ? -27.794 1.027 24.784 1.00 64.69 95 CYS A C 1
ATOM 722 O O . CYS A 1 95 ? -28.078 0.149 25.596 1.00 64.69 95 CYS A O 1
ATOM 724 N N . ARG A 1 96 ? -28.097 2.316 24.993 1.00 69.88 96 ARG A N 1
ATOM 725 C CA . ARG A 1 96 ? -28.779 2.791 26.205 1.00 69.88 96 ARG A CA 1
ATOM 726 C C . ARG A 1 96 ? -30.169 2.168 26.359 1.00 69.88 96 ARG A C 1
ATOM 728 O O . ARG A 1 96 ? -30.472 1.645 27.426 1.00 69.88 96 ARG A O 1
ATOM 735 N N . LYS A 1 97 ? -30.968 2.140 25.286 1.00 70.88 97 LYS A N 1
ATOM 736 C CA . LYS A 1 97 ? -32.280 1.467 25.274 1.00 70.88 97 LYS A CA 1
ATOM 737 C C . LYS A 1 97 ? -32.167 -0.038 25.523 1.00 70.88 97 LYS A C 1
ATOM 739 O O . LYS A 1 97 ? -32.946 -0.591 26.285 1.00 70.88 97 LYS A O 1
ATOM 744 N N . GLY A 1 98 ? -31.176 -0.699 24.924 1.00 69.31 98 GLY A N 1
ATOM 745 C CA . GLY A 1 98 ? -30.908 -2.119 25.160 1.00 69.31 98 GLY A CA 1
ATOM 746 C C . GLY A 1 98 ? -30.571 -2.415 26.623 1.00 69.31 98 GLY A C 1
ATOM 747 O O . GLY A 1 98 ? -31.134 -3.340 27.201 1.00 69.31 98 GLY A O 1
ATOM 748 N N . MET A 1 99 ? -29.714 -1.600 27.245 1.00 70.25 99 MET A N 1
ATOM 749 C CA . MET A 1 99 ? -29.378 -1.731 28.667 1.00 70.25 99 MET A CA 1
ATOM 750 C C . MET A 1 99 ? -30.581 -1.471 29.579 1.00 70.25 99 MET A C 1
ATOM 752 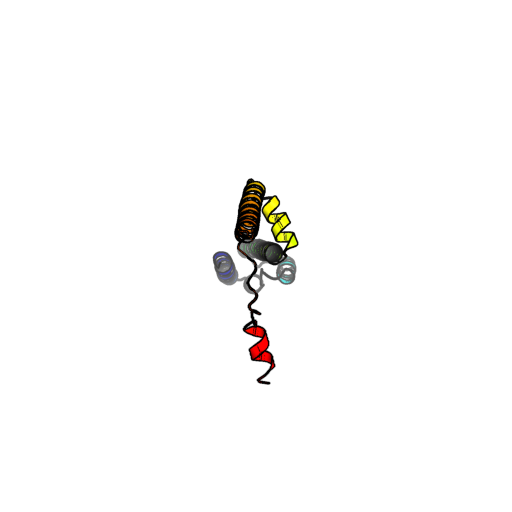O O . MET A 1 99 ? -30.767 -2.210 30.541 1.00 70.25 99 MET A O 1
ATOM 756 N N . GLN A 1 100 ? -31.422 -0.481 29.264 1.00 72.81 100 GLN A N 1
ATOM 757 C CA . GLN A 1 100 ? -32.669 -0.235 29.999 1.00 72.81 100 GLN A CA 1
ATOM 758 C C . GLN A 1 100 ? -33.611 -1.438 29.923 1.00 72.81 100 GLN A C 1
ATOM 760 O O . GLN A 1 100 ? -34.051 -1.923 30.960 1.00 72.81 100 GLN A O 1
ATOM 765 N N . ASN A 1 101 ? -33.825 -1.992 28.727 1.00 74.44 101 ASN A N 1
ATOM 766 C CA . ASN A 1 101 ? -34.670 -3.172 28.544 1.00 74.44 101 ASN A CA 1
ATOM 767 C C . ASN A 1 101 ? -34.138 -4.384 29.323 1.00 74.44 101 ASN A C 1
ATOM 769 O O . ASN A 1 101 ? -34.907 -5.101 29.956 1.00 74.44 101 ASN A O 1
ATOM 773 N N . VAL A 1 102 ? -32.821 -4.621 29.299 1.00 71.31 102 VAL A N 1
ATOM 774 C CA . VAL A 1 102 ? -32.203 -5.717 30.064 1.00 71.31 102 VAL A CA 1
ATOM 775 C C . VAL A 1 102 ? -32.354 -5.485 31.568 1.00 71.31 102 VAL A C 1
ATOM 777 O O . VAL A 1 102 ? -32.706 -6.418 32.285 1.00 71.31 102 VAL A O 1
ATOM 780 N N . SER A 1 103 ? -32.153 -4.255 32.048 1.00 73.69 103 SER A N 1
ATOM 781 C CA . SER A 1 103 ? -32.338 -3.912 33.461 1.00 73.69 103 SER A CA 1
ATOM 782 C C . SER A 1 103 ? -33.786 -4.110 33.906 1.00 73.69 103 SER A C 1
ATOM 784 O O . SER A 1 103 ? -34.012 -4.710 34.948 1.00 73.69 103 SER A O 1
ATOM 786 N N . GLU A 1 104 ? -34.768 -3.684 33.110 1.00 75.12 104 GLU A N 1
ATOM 787 C CA . GLU A 1 104 ? -36.189 -3.912 33.396 1.00 75.12 104 GLU A CA 1
ATOM 788 C C . GLU A 1 104 ? -36.537 -5.402 33.423 1.00 75.12 104 GLU A C 1
ATOM 790 O O . GLU A 1 104 ? -37.298 -5.843 34.282 1.00 75.12 104 GLU A O 1
ATOM 795 N N . ILE A 1 105 ? -35.971 -6.204 32.516 1.00 78.38 105 ILE A N 1
ATOM 796 C CA . ILE A 1 105 ? -36.157 -7.660 32.522 1.00 78.38 105 ILE A CA 1
ATOM 797 C C . ILE A 1 105 ? -35.575 -8.271 33.802 1.00 78.38 105 ILE A C 1
ATOM 799 O O . ILE A 1 105 ? -36.255 -9.075 34.437 1.00 78.38 105 ILE A O 1
ATOM 803 N N . ILE A 1 106 ? -34.360 -7.880 34.202 1.00 75.38 106 ILE A N 1
ATOM 804 C CA . ILE A 1 106 ? -33.715 -8.368 35.432 1.00 75.38 106 ILE A CA 1
ATOM 805 C C . ILE A 1 106 ? -34.541 -7.972 36.657 1.00 75.38 106 ILE A C 1
ATOM 807 O O . ILE A 1 106 ? -34.915 -8.846 37.432 1.00 75.38 106 ILE A O 1
ATOM 811 N N . THR A 1 107 ? -34.919 -6.700 36.792 1.00 75.88 107 THR A N 1
ATOM 812 C CA . THR A 1 107 ? -35.744 -6.226 37.912 1.00 75.88 107 THR A CA 1
ATOM 813 C C . THR A 1 107 ? -37.094 -6.943 37.958 1.00 75.88 107 THR A C 1
ATOM 815 O O . THR A 1 107 ? -37.542 -7.350 39.025 1.00 75.88 107 THR A O 1
ATOM 818 N N . ASN A 1 108 ? -37.737 -7.183 36.812 1.00 70.62 108 ASN A N 1
ATOM 819 C CA . ASN A 1 108 ? -38.989 -7.940 36.759 1.00 70.62 108 ASN A CA 1
ATOM 820 C C . ASN A 1 108 ? -38.811 -9.424 37.120 1.00 70.62 108 ASN A C 1
ATOM 822 O O . ASN A 1 108 ? -39.716 -10.018 37.707 1.00 70.62 108 ASN A O 1
ATOM 826 N N . LEU A 1 109 ? -37.677 -10.039 36.776 1.00 70.38 109 LEU A N 1
ATOM 827 C CA . LEU A 1 109 ? -37.346 -11.406 37.185 1.00 70.38 109 LEU A CA 1
ATOM 828 C C . LEU A 1 109 ? -37.054 -11.485 38.687 1.00 70.38 109 LEU A C 1
ATOM 830 O O . LEU A 1 109 ? -37.547 -12.398 39.343 1.00 70.38 109 LEU A O 1
ATOM 834 N N . GLU A 1 110 ? -36.334 -10.513 39.244 1.00 65.94 110 GLU A N 1
ATOM 835 C CA . GLU A 1 110 ? -36.056 -10.409 40.680 1.00 65.94 110 GLU A CA 1
ATOM 836 C C . GLU A 1 110 ? -37.335 -10.172 41.493 1.00 65.94 110 GLU A C 1
ATOM 838 O O . GLU A 1 110 ? -37.539 -10.836 42.510 1.00 65.94 110 GLU A O 1
ATOM 843 N N . LEU A 1 111 ? -38.239 -9.308 41.014 1.00 62.59 111 LEU A N 1
ATOM 844 C CA . LEU A 1 111 ? -39.551 -9.054 41.623 1.00 62.59 111 LEU A CA 1
ATOM 845 C C . LEU A 1 111 ? -40.468 -10.282 41.562 1.00 62.59 111 LEU A C 1
ATOM 847 O O . LEU A 1 111 ? -41.164 -10.588 42.528 1.00 62.59 111 LEU A O 1
ATOM 851 N N . LYS A 1 112 ? -40.456 -11.028 40.450 1.00 58.84 112 LYS A N 1
ATOM 852 C CA . LYS A 1 112 ? -41.189 -12.301 40.339 1.00 58.84 112 LYS A CA 1
ATOM 853 C C . LYS A 1 112 ? -40.603 -13.379 41.244 1.00 58.84 112 LYS A C 1
ATOM 855 O O . LYS A 1 112 ? -41.363 -14.137 41.842 1.00 58.84 112 LYS A O 1
ATOM 860 N N . ALA A 1 113 ? -39.279 -13.426 41.376 1.00 57.66 113 ALA A N 1
ATOM 861 C CA . ALA A 1 113 ? -38.611 -14.321 42.309 1.00 57.66 113 ALA A CA 1
ATOM 862 C C . ALA A 1 113 ? -38.967 -13.976 43.761 1.00 57.66 113 ALA A C 1
ATOM 864 O O . ALA A 1 113 ? -39.261 -1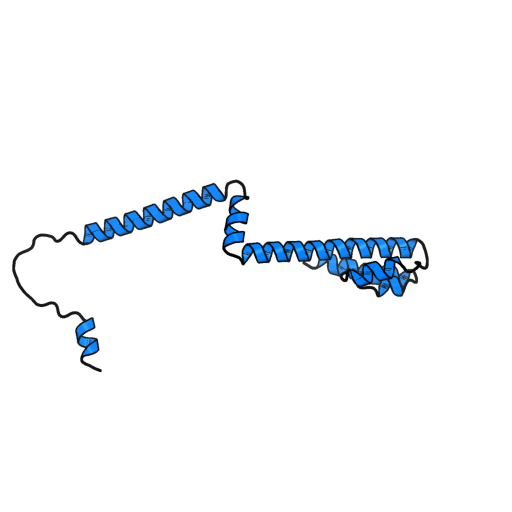4.887 44.518 1.00 57.66 113 ALA A O 1
ATOM 865 N N . THR A 1 114 ? -39.040 -12.694 44.143 1.00 56.38 114 THR A N 1
ATOM 866 C CA . THR A 1 114 ? -39.460 -12.288 45.502 1.00 56.38 114 THR A CA 1
ATOM 867 C C . THR A 1 114 ? -40.951 -12.510 45.767 1.00 56.38 114 THR A C 1
ATOM 869 O O . THR A 1 114 ? -41.317 -12.849 46.890 1.00 56.38 114 THR A O 1
ATOM 872 N N . ALA A 1 115 ? -41.814 -12.368 44.756 1.00 53.62 115 ALA A N 1
ATOM 873 C CA . ALA A 1 115 ? -43.243 -12.662 44.876 1.00 53.62 115 ALA A CA 1
ATOM 874 C C . ALA A 1 115 ? -43.528 -14.166 45.057 1.00 53.62 115 ALA A C 1
ATOM 876 O O . ALA A 1 115 ? -44.453 -14.525 45.779 1.00 53.62 115 ALA A O 1
ATOM 877 N N . ALA A 1 116 ? -42.716 -15.043 44.456 1.00 53.78 116 ALA A N 1
ATOM 878 C CA . ALA A 1 116 ? -42.810 -16.494 44.638 1.00 53.78 116 ALA A CA 1
ATOM 879 C C . ALA A 1 116 ? -42.334 -16.977 46.024 1.00 53.78 116 ALA A C 1
ATOM 881 O O . ALA A 1 116 ? -42.629 -18.106 46.408 1.00 53.78 116 ALA A O 1
ATOM 882 N N . THR A 1 117 ? -41.619 -16.136 46.780 1.00 49.38 117 THR A N 1
ATOM 883 C CA . THR A 1 117 ? -41.095 -16.457 48.119 1.00 49.38 117 THR A CA 1
ATOM 884 C C . THR A 1 117 ? -41.910 -15.844 49.258 1.00 49.38 117 THR A C 1
ATOM 886 O O . THR A 1 117 ? -41.475 -15.922 50.406 1.00 49.38 117 THR A O 1
ATOM 889 N N . GLN A 1 118 ? -43.072 -15.230 48.994 1.00 41.09 118 GLN A N 1
ATOM 890 C CA . GLN A 1 118 ? -43.985 -14.884 50.086 1.00 41.09 118 GLN A CA 1
ATOM 891 C C . GLN A 1 118 ? -44.556 -16.183 50.672 1.00 41.09 118 GLN A C 1
ATOM 893 O O . GLN A 1 118 ? -45.233 -16.918 49.954 1.00 41.09 118 GLN A O 1
ATOM 898 N N . PRO A 1 119 ? -44.287 -16.503 51.950 1.00 43.78 119 PRO A N 1
ATOM 899 C CA . PRO A 1 119 ? -44.847 -17.696 52.551 1.00 43.78 119 PRO A CA 1
ATOM 900 C C . PRO A 1 119 ? -46.344 -17.464 52.764 1.00 43.78 119 PRO A C 1
ATOM 902 O O . PRO A 1 119 ? -46.740 -16.590 53.538 1.00 43.78 119 PRO A O 1
ATOM 905 N N . GLU A 1 120 ? -47.182 -18.259 52.100 1.00 45.03 120 GLU A N 1
ATOM 906 C CA . GLU A 1 120 ? -48.532 -18.511 52.597 1.00 45.03 120 GLU A CA 1
ATOM 907 C C . GLU A 1 120 ? -48.403 -18.982 54.051 1.00 45.03 120 GLU A C 1
ATOM 909 O O . GLU A 1 120 ? -47.710 -19.958 54.347 1.00 45.03 120 GLU A O 1
ATOM 914 N N . GLN A 1 121 ? -49.036 -18.258 54.977 1.00 49.84 121 GLN A N 1
ATOM 915 C CA . GLN A 1 121 ? -49.213 -18.715 56.350 1.00 49.84 121 GLN A CA 1
ATOM 916 C C . GLN A 1 121 ? -49.996 -20.032 56.331 1.00 49.84 121 GLN A C 1
ATOM 918 O O . GLN A 1 121 ? -51.224 -20.041 56.309 1.00 49.84 121 GLN A O 1
ATOM 923 N N . LEU A 1 122 ? -49.280 -21.150 56.383 1.00 38.56 122 LEU A N 1
ATOM 924 C CA . LEU A 1 122 ? -49.843 -22.472 56.603 1.00 38.56 122 LEU A CA 1
ATOM 925 C C . LEU A 1 122 ? -49.145 -23.102 57.809 1.00 38.56 122 LEU A C 1
ATOM 927 O O . LEU A 1 122 ? -47.991 -23.494 57.720 1.00 38.56 122 LEU A O 1
ATOM 931 N N . GLY A 1 123 ? -49.885 -23.107 58.925 1.00 40.16 123 GLY A N 1
ATOM 932 C CA . GLY A 1 123 ? -49.953 -24.102 60.010 1.00 40.16 123 GLY A CA 1
ATOM 933 C C . GLY A 1 123 ? -48.678 -24.755 60.586 1.00 40.16 123 GLY A C 1
ATOM 934 O O . GLY A 1 123 ? -47.765 -25.134 59.862 1.00 40.16 123 GLY A O 1
ATOM 935 N N . PRO A 1 124 ? -48.627 -25.011 61.909 1.00 51.41 124 PRO A N 1
ATOM 936 C CA . PRO A 1 124 ? -47.484 -25.664 62.525 1.00 51.41 124 PRO A CA 1
ATOM 937 C C . PRO A 1 124 ? -47.574 -27.178 62.311 1.00 51.41 124 PRO A C 1
ATOM 939 O O . PRO A 1 124 ? -48.283 -27.865 63.039 1.00 51.41 124 PRO A O 1
ATOM 942 N N . THR A 1 125 ? -46.818 -27.726 61.367 1.00 39.47 125 THR A N 1
ATOM 943 C CA . THR A 1 125 ? -46.479 -29.155 61.393 1.00 39.47 125 THR A CA 1
ATOM 944 C C . THR A 1 125 ? -45.051 -29.349 60.926 1.00 39.47 125 THR A C 1
ATOM 946 O O . THR A 1 125 ? -44.716 -29.110 59.770 1.00 39.47 125 THR A O 1
ATOM 949 N N . GLY A 1 126 ? -44.206 -29.755 61.872 1.00 49.34 126 GLY A N 1
ATOM 950 C CA . GLY A 1 126 ? -42.822 -30.103 61.621 1.00 49.34 126 GLY A CA 1
ATOM 951 C C . GLY A 1 126 ? -42.708 -31.316 60.707 1.00 49.34 126 GLY A C 1
ATOM 952 O O . GLY A 1 126 ? -43.387 -32.326 60.884 1.00 49.34 126 GLY A O 1
ATOM 953 N N . THR A 1 127 ? -41.810 -31.222 59.739 1.00 39.81 127 THR A N 1
ATOM 954 C CA . THR A 1 127 ? -41.140 -32.369 59.130 1.00 39.81 127 THR A CA 1
ATOM 955 C C . THR A 1 127 ? -39.804 -31.845 58.617 1.00 39.81 127 THR A C 1
ATOM 957 O O . THR A 1 127 ? -39.770 -30.934 57.792 1.00 39.81 127 THR A O 1
ATOM 960 N N . GLU A 1 128 ? -38.700 -32.328 59.189 1.00 53.28 128 GLU A N 1
ATOM 961 C CA . GLU A 1 128 ? -37.350 -31.932 58.786 1.00 53.28 128 GLU A CA 1
ATOM 962 C C . GLU A 1 128 ? -37.124 -32.288 57.314 1.00 53.28 128 GLU A C 1
ATOM 964 O O . GLU A 1 128 ? -37.099 -33.457 56.930 1.00 53.28 128 GLU A O 1
ATOM 969 N N . VAL A 1 129 ? -36.963 -31.263 56.480 1.00 49.25 129 VAL A N 1
ATOM 970 C CA . VAL A 1 129 ? -36.620 -31.424 55.068 1.00 49.25 129 VAL A CA 1
ATOM 971 C C . VAL A 1 129 ? -35.121 -31.699 54.984 1.00 49.25 129 VAL A C 1
ATOM 973 O O . VAL A 1 129 ? -34.300 -30.783 55.050 1.00 49.25 129 VAL A O 1
ATOM 976 N N . ILE A 1 130 ? -34.748 -32.971 54.853 1.00 53.78 130 ILE A N 1
ATOM 977 C CA . ILE A 1 130 ? -33.376 -33.352 54.509 1.00 53.78 130 ILE A CA 1
ATOM 978 C C . ILE A 1 130 ? -33.149 -32.965 53.043 1.00 53.78 130 ILE A C 1
ATOM 980 O O . ILE A 1 130 ? -33.834 -33.442 52.142 1.00 53.78 130 ILE A O 1
ATOM 984 N N . SER A 1 131 ? -32.199 -32.059 52.809 1.00 52.19 131 SER A N 1
ATOM 985 C CA . SER A 1 131 ? -31.834 -31.606 51.467 1.00 52.19 131 SER A CA 1
ATOM 986 C C . SER A 1 131 ? -31.124 -32.725 50.683 1.00 52.19 131 SER A C 1
ATOM 988 O O . SER A 1 131 ? -30.245 -33.382 51.248 1.00 52.19 131 SER A O 1
ATOM 990 N N . PRO A 1 132 ? -31.396 -32.896 49.372 1.00 54.12 132 PRO A N 1
ATOM 991 C CA . PRO A 1 132 ? -30.706 -33.873 48.515 1.00 54.12 132 PRO A CA 1
ATOM 992 C C . PRO A 1 132 ? -29.177 -33.686 48.479 1.00 54.12 132 PRO A C 1
ATOM 994 O O . PRO A 1 132 ? -28.420 -34.615 48.206 1.00 54.12 132 PRO A O 1
ATOM 997 N N . LEU A 1 133 ? -28.697 -32.477 48.796 1.00 51.16 133 LEU A N 1
ATOM 998 C CA . LEU A 1 133 ? -27.270 -32.155 48.907 1.00 51.16 133 LEU A CA 1
ATOM 999 C C . LEU A 1 133 ? -26.608 -32.760 50.157 1.00 51.16 133 LEU A C 1
ATOM 1001 O O . LEU A 1 133 ? -25.390 -32.944 50.180 1.00 51.16 133 LEU A O 1
ATOM 1005 N N . SER A 1 134 ? -27.387 -33.072 51.193 1.00 54.44 134 SER A N 1
ATOM 1006 C CA . SER A 1 134 ? -26.900 -33.664 52.441 1.00 54.44 134 SER A CA 1
ATOM 1007 C C . SER A 1 134 ? -26.643 -35.170 52.310 1.00 54.44 134 SER A C 1
ATOM 1009 O O . SER A 1 134 ? -25.722 -35.680 52.947 1.00 54.44 134 SER A O 1
ATOM 1011 N N . GLU A 1 135 ? -27.394 -35.877 51.458 1.00 52.56 135 GLU A N 1
ATOM 1012 C CA . GLU A 1 135 ? -27.180 -37.307 51.175 1.00 52.56 135 GLU A CA 1
ATOM 1013 C C . GLU A 1 135 ? -25.926 -37.556 50.332 1.00 52.56 135 GLU A C 1
ATOM 1015 O O . GLU A 1 135 ? -25.159 -38.474 50.621 1.00 52.56 135 GLU A O 1
ATOM 1020 N N . ALA A 1 136 ? -25.646 -36.695 49.348 1.00 52.19 136 ALA A N 1
ATOM 1021 C CA . ALA A 1 136 ? -24.489 -36.852 48.464 1.00 52.19 136 ALA A CA 1
ATOM 1022 C C . ALA A 1 136 ? -23.133 -36.766 49.196 1.00 52.19 136 ALA A C 1
ATOM 1024 O O . ALA A 1 136 ? -22.146 -37.329 48.729 1.00 52.19 136 ALA A O 1
ATOM 1025 N N . ARG A 1 137 ? -23.072 -36.095 50.356 1.00 53.03 137 ARG A N 1
ATOM 1026 C CA . ARG A 1 137 ? -21.852 -35.998 51.181 1.00 53.03 137 ARG A CA 1
ATOM 1027 C C . ARG A 1 137 ? -21.633 -37.172 52.133 1.00 53.03 137 ARG A C 1
ATOM 1029 O O . ARG A 1 137 ? -20.533 -37.294 52.654 1.00 53.03 137 ARG A O 1
ATOM 1036 N N . ARG A 1 138 ? -22.644 -38.005 52.396 1.00 52.50 138 ARG A N 1
ATOM 1037 C CA . ARG A 1 138 ? -22.498 -39.172 53.287 1.00 52.50 138 ARG A CA 1
ATOM 1038 C C . ARG A 1 138 ? -21.983 -40.425 52.578 1.00 52.50 138 ARG A C 1
ATOM 1040 O O . ARG A 1 138 ? -21.571 -41.351 53.262 1.00 52.50 138 ARG A O 1
ATOM 1047 N N . ASN A 1 139 ? -21.994 -40.440 51.246 1.00 48.72 139 ASN A N 1
ATOM 1048 C CA . ASN A 1 139 ? -21.575 -41.582 50.428 1.00 48.72 139 ASN A CA 1
ATOM 1049 C C . ASN A 1 139 ? -20.184 -41.393 49.782 1.00 48.72 139 ASN A C 1
ATOM 1051 O O . ASN A 1 139 ? -19.914 -42.009 48.751 1.00 48.72 139 ASN A O 1
ATOM 1055 N N . GLN A 1 140 ? -19.325 -40.540 50.359 1.00 41.91 140 GLN A N 1
ATOM 1056 C CA . GLN A 1 140 ? -17.896 -40.450 50.021 1.00 41.91 140 GLN A CA 1
ATOM 1057 C C . GLN A 1 140 ? -17.035 -40.971 51.165 1.00 41.91 140 GLN A C 1
ATOM 1059 O O . GLN A 1 140 ? -17.359 -40.642 52.328 1.00 41.91 140 GLN A O 1
#

Organism: NCBI:txid157183

Radius of gyration: 34.02 Å; chains: 1; bounding box: 68×50×83 Å

pLDDT: mean 70.34, std 15.37, range [38.56, 92.0]

Foldseek 3Di:
DCVLVVVLQVLLVVLVVVPFNLLNPFDLLDPVSLVVVVVDDGPDPSSVVSSVVSNVSSVVVNVVVVVVVVVVVLVVDPVSVVVVQVPDPCSVVVVVVVVVVVVVVVVVVVVVVVVVPPDDPDDDDDDDDDDPVNVVVVVD

Secondary structure (DSSP, 8-state):
--HHHHHHHHHHHHHHHTT-HHHHHS-TTSHHHHHHHHTSPPSSHHHHHHHHHHHHHHHHHHHHHHHHHHHHHHHHSHHHHHHHHHTSTTHHHHHHHHHHHHHHHHHHHHHHHHHTTPPP-----------HHHHHTTT-